Protein AF-A0A6P6TX24-F1 (afdb_monomer)

Nearest PDB structures (foldseek):
  7lcc-assembly1_A  TM=7.925E-01  e=7.044E-09  synthetic construct
  7unc-assembly1_Z  TM=6.782E-01  e=1.745E+00  Homo sapiens
  8p4f-assembly1_Z  TM=5.712E-01  e=7.309E-01  Homo sapiens
  4ii1-assembly4_D  TM=7.242E-01  e=2.533E+00  Homo sapiens
  4c5i-assembly2_B  TM=4.127E-01  e=3.248E+00  Homo sapiens

pLDDT: mean 81.23, std 12.58, range [37.53, 95.25]

Radius of gyration: 19.01 Å; Cα contacts (8 Å, |Δi|>4): 201; chains: 1; bounding box: 54×38×55 Å

Mean predicted aligned error: 9.22 Å

Sequence (168 aa):
MVKLPFSIIVNYNNDTDAIEKLINIVYPEFKDSSKKLHCSQNRAILTTKNNFVDEINGQLIKKFLEDLTEYLSYDETLNQNHQSEYIDLLNTLTLSSLPPHRLLLKPNALIVLLRNFDPTEILCNGTRLIIKSLSKNVICAKIAVGDFCGKEVFIVTTPPSPRAYPRS

Solvent-accessible surface area (backbone atoms only — not comparable to full-atom values): 10631 Å² total; per-residue (Å²): 134,90,80,79,62,72,91,79,59,75,80,79,84,49,71,69,63,32,50,52,51,50,48,44,70,73,43,45,41,79,80,37,78,85,47,63,78,80,68,57,78,87,54,83,89,86,73,96,48,68,71,59,48,53,52,51,52,59,54,53,62,68,67,49,91,55,70,80,44,81,47,72,64,88,86,79,53,97,52,67,90,47,31,83,78,40,45,72,58,59,61,64,52,75,52,96,65,51,81,51,34,73,40,80,45,40,50,72,41,78,47,65,36,66,47,72,76,37,72,90,81,62,37,28,55,70,40,44,28,31,29,67,44,80,52,100,50,39,40,35,26,24,31,60,62,71,97,57,45,68,45,74,48,77,45,71,73,60,79,78,62,81,86,77,60,80,85,128

Secondary structure (DSSP, 8-state):
-PPPPGGGPPP-S-HHHHHHHHHHHH-GGGT-TTS-GGGGGG-----SSHHHHHHHHHHHHHHS-SPPEEEE-----SSGGGHHHHHHHHHH---TTS--SEEEE-TT-EEE-SS-SBTTTTB-TT-EEEEEEEETTEEEEEE-SSTTTT-EEEEE-SPPPGGGS---

Structure (mmCIF, N/CA/C/O backbone):
data_AF-A0A6P6TX24-F1
#
_entry.id   AF-A0A6P6TX24-F1
#
loop_
_atom_site.group_PDB
_atom_site.id
_atom_site.type_symbol
_atom_site.label_atom_id
_atom_site.label_alt_id
_atom_site.label_comp_id
_atom_site.label_asym_id
_atom_site.label_entity_id
_atom_site.label_seq_id
_atom_site.pdbx_PDB_ins_code
_atom_site.Cartn_x
_atom_site.Cartn_y
_atom_site.Cartn_z
_atom_site.occupancy
_atom_site.B_iso_or_equiv
_atom_site.auth_seq_id
_atom_site.auth_comp_id
_atom_site.auth_asym_id
_atom_site.auth_atom_id
_atom_site.pdbx_PDB_model_num
ATOM 1 N N . MET A 1 1 ? -32.917 19.641 0.602 1.00 58.81 1 MET A N 1
ATOM 2 C CA . MET A 1 1 ? -31.659 19.731 1.377 1.00 58.81 1 MET A CA 1
ATOM 3 C C . MET A 1 1 ? -31.518 18.446 2.178 1.00 58.81 1 MET A C 1
ATOM 5 O O . MET A 1 1 ? -32.355 18.198 3.037 1.00 58.81 1 MET A O 1
ATOM 9 N N . VAL A 1 2 ? -30.562 17.583 1.838 1.00 66.81 2 VAL A N 1
ATOM 10 C CA . VAL A 1 2 ? -30.364 16.304 2.541 1.00 66.81 2 VAL A CA 1
ATOM 11 C C . VAL A 1 2 ? -29.572 16.589 3.816 1.00 66.81 2 VAL A C 1
ATOM 13 O O . VAL A 1 2 ? -28.470 17.125 3.740 1.00 66.81 2 VAL A O 1
ATOM 16 N N . LYS A 1 3 ? -30.147 16.293 4.985 1.00 80.38 3 LYS A N 1
ATOM 17 C CA . LYS A 1 3 ? -29.443 16.381 6.272 1.00 80.38 3 LYS A CA 1
ATOM 18 C C . LYS A 1 3 ? -28.828 15.020 6.579 1.00 80.38 3 LYS A C 1
ATOM 20 O O . LYS A 1 3 ? -29.543 14.022 6.594 1.00 80.38 3 LYS A O 1
ATOM 25 N N . LEU A 1 4 ? -27.519 14.988 6.805 1.00 78.06 4 LEU A N 1
ATOM 26 C CA . LEU A 1 4 ? -26.821 13.770 7.211 1.00 78.06 4 LEU A CA 1
ATOM 27 C C . LEU A 1 4 ? -27.083 13.474 8.700 1.00 78.06 4 LEU A C 1
ATOM 29 O O . LEU A 1 4 ? -27.160 14.417 9.493 1.00 78.06 4 LEU A O 1
ATOM 33 N N . PRO A 1 5 ? -27.216 12.196 9.102 1.00 82.19 5 PRO A N 1
ATOM 34 C CA . PRO A 1 5 ? -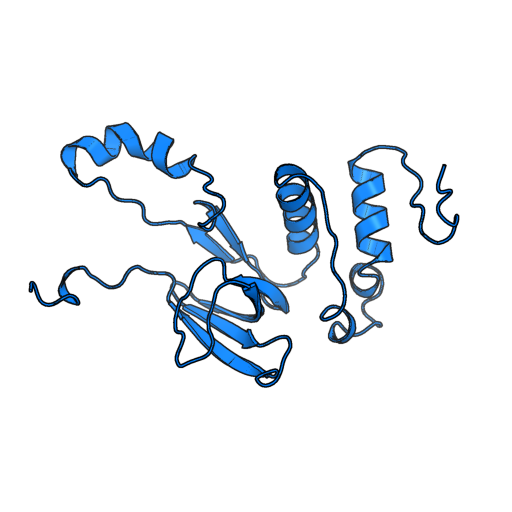27.337 11.822 10.508 1.00 82.19 5 PRO A CA 1
ATOM 35 C C . PRO A 1 5 ? -26.081 12.206 11.297 1.00 82.19 5 PRO A C 1
ATOM 37 O O . PRO A 1 5 ? -24.968 11.952 10.838 1.00 82.19 5 PRO A O 1
ATOM 40 N N . PHE A 1 6 ? -26.246 12.722 12.519 1.00 78.69 6 PHE A N 1
ATOM 41 C CA . PHE A 1 6 ? -25.120 13.080 13.398 1.00 78.69 6 PHE A CA 1
ATOM 42 C C . PHE A 1 6 ? -24.162 11.914 13.673 1.00 78.69 6 PHE A C 1
ATOM 44 O O . PHE A 1 6 ? -22.976 12.136 13.880 1.00 78.69 6 PHE A O 1
ATOM 51 N N . SER A 1 7 ? -24.647 10.672 13.613 1.00 75.31 7 SER A N 1
ATOM 52 C CA . SER A 1 7 ? -23.837 9.465 13.801 1.00 75.31 7 SER A CA 1
ATOM 53 C C . SER A 1 7 ? -22.794 9.217 12.704 1.00 75.31 7 SER A C 1
ATOM 55 O O . SER A 1 7 ? -21.935 8.362 12.888 1.00 75.31 7 SER A O 1
ATOM 57 N N . ILE A 1 8 ? -22.871 9.918 11.566 1.00 75.12 8 ILE A N 1
ATOM 58 C CA . ILE A 1 8 ? -21.943 9.782 10.423 1.00 75.12 8 ILE A CA 1
ATOM 59 C C . ILE A 1 8 ? -21.115 11.072 10.240 1.00 75.12 8 ILE A C 1
ATOM 61 O O . ILE A 1 8 ? -20.283 11.175 9.342 1.00 75.12 8 ILE A O 1
ATOM 65 N N . ILE A 1 9 ? -21.310 12.068 11.109 1.00 79.94 9 ILE A N 1
ATOM 66 C CA . ILE A 1 9 ? -20.588 13.340 11.061 1.00 79.94 9 ILE A CA 1
ATOM 67 C C . ILE A 1 9 ? -19.392 13.270 12.009 1.00 79.94 9 ILE A C 1
ATOM 69 O O . ILE A 1 9 ? -19.532 12.973 13.193 1.00 79.94 9 ILE A O 1
ATOM 73 N N . VAL A 1 10 ? -18.212 13.595 11.488 1.00 79.75 10 VAL A N 1
ATOM 74 C CA . VAL A 1 10 ? -17.008 13.812 12.294 1.00 79.75 10 VAL A CA 1
ATOM 75 C C . VAL A 1 10 ? -16.859 15.313 12.512 1.00 79.75 10 VAL A C 1
ATOM 77 O O . VAL A 1 10 ? -16.871 16.080 11.551 1.00 79.75 10 VAL A O 1
ATOM 80 N N . ASN A 1 11 ? -16.741 15.739 13.772 1.00 76.19 11 ASN A N 1
ATOM 81 C CA . ASN A 1 11 ? -16.543 17.151 14.095 1.00 76.19 11 ASN A CA 1
ATOM 82 C C . ASN A 1 11 ? -15.226 17.650 13.495 1.00 76.19 11 ASN A C 1
ATOM 84 O O . ASN A 1 11 ? -14.152 17.133 13.814 1.00 76.19 11 ASN A O 1
ATOM 88 N N . TYR A 1 12 ? -15.336 18.668 12.646 1.00 78.44 12 TYR A N 1
ATOM 89 C CA . TYR A 1 12 ? -14.208 19.325 12.011 1.00 78.44 12 TYR A CA 1
ATOM 90 C C . TYR A 1 12 ? -13.675 20.431 12.924 1.00 78.44 12 TYR A C 1
ATOM 92 O O . TYR A 1 12 ? -14.377 21.404 13.197 1.00 78.44 12 TYR A O 1
ATOM 100 N N . ASN A 1 13 ? -12.434 20.270 13.383 1.00 76.56 13 ASN A N 1
ATOM 101 C CA . ASN A 1 13 ? -11.720 21.286 14.157 1.00 76.56 13 ASN A CA 1
ATOM 102 C C . ASN A 1 13 ? -10.596 21.900 13.307 1.00 76.56 13 ASN A C 1
ATOM 104 O O . ASN A 1 13 ? -10.598 23.093 13.026 1.00 76.56 13 ASN A O 1
ATOM 108 N N . ASN A 1 14 ? -9.652 21.060 12.880 1.00 81.88 14 ASN A N 1
ATOM 109 C CA . ASN A 1 14 ? -8.599 21.339 11.905 1.00 81.88 14 ASN A CA 1
ATOM 110 C C . ASN A 1 14 ? -8.322 20.053 11.103 1.00 81.88 14 ASN A C 1
ATOM 112 O O . ASN A 1 14 ? -8.773 18.979 11.510 1.00 81.88 14 ASN A O 1
ATOM 116 N N . ASP A 1 15 ? -7.600 20.157 9.986 1.00 74.19 15 ASP A N 1
ATOM 117 C CA . ASP A 1 15 ? -7.401 19.034 9.060 1.00 74.19 15 ASP A CA 1
ATOM 118 C C . ASP A 1 15 ? -6.725 17.822 9.720 1.00 74.19 15 ASP A C 1
ATOM 120 O O . ASP A 1 15 ? -7.206 16.697 9.587 1.00 74.19 15 ASP A O 1
ATOM 124 N N . THR A 1 16 ? -5.660 18.031 10.499 1.00 77.38 16 THR A N 1
ATOM 125 C CA . THR A 1 16 ? -4.892 16.932 11.105 1.00 77.38 16 THR A CA 1
ATOM 126 C C . THR A 1 16 ? -5.692 16.167 12.161 1.00 77.38 16 THR A C 1
ATOM 128 O O . THR A 1 16 ? -5.759 14.939 12.108 1.00 77.38 16 THR A O 1
ATOM 131 N N . ASP A 1 17 ? -6.358 16.874 13.078 1.00 82.69 17 ASP A N 1
ATOM 132 C CA . ASP A 1 17 ? -7.222 16.289 14.114 1.00 82.69 17 ASP A CA 1
ATOM 133 C C . ASP A 1 17 ? -8.458 15.611 13.497 1.00 82.69 17 ASP A C 1
ATOM 135 O O . ASP A 1 17 ? -8.873 14.533 13.930 1.00 82.69 17 ASP A O 1
ATOM 139 N N . ALA A 1 18 ? -9.038 16.200 12.446 1.00 85.06 18 ALA A N 1
ATOM 140 C CA . ALA A 1 18 ? -10.187 15.624 11.752 1.00 85.06 18 ALA A CA 1
ATOM 141 C C . ALA A 1 18 ? -9.823 14.330 11.006 1.00 85.06 18 ALA A C 1
ATOM 143 O O . ALA A 1 18 ? -10.561 13.345 11.109 1.00 85.06 18 ALA A O 1
ATOM 144 N N . ILE A 1 19 ? -8.685 14.303 10.301 1.00 86.88 19 ILE A N 1
ATOM 145 C CA . ILE A 1 19 ? -8.195 13.106 9.603 1.00 86.88 19 ILE A CA 1
ATOM 146 C C . ILE A 1 19 ? -7.872 12.000 10.604 1.00 86.88 19 ILE A C 1
ATOM 148 O O . ILE A 1 19 ? -8.291 10.859 10.407 1.00 86.88 19 ILE A O 1
ATOM 152 N N . GLU A 1 20 ? -7.189 12.315 11.705 1.00 87.00 20 GLU A N 1
ATOM 153 C CA . GLU A 1 20 ? -6.875 11.312 12.719 1.00 87.00 20 GLU A CA 1
ATOM 154 C C . GLU A 1 20 ? -8.145 10.725 13.352 1.00 87.00 20 GLU A C 1
ATOM 156 O O . GLU A 1 20 ? -8.270 9.504 13.494 1.00 87.00 20 GLU A O 1
ATOM 161 N N . LYS A 1 21 ? -9.128 11.569 13.686 1.00 87.69 21 LYS A N 1
ATOM 162 C CA . LYS A 1 21 ? -10.436 11.111 14.172 1.00 87.69 21 LYS A CA 1
ATOM 163 C C . LYS A 1 21 ? -11.134 10.218 13.155 1.00 87.69 21 LYS A C 1
ATOM 165 O O . LYS A 1 21 ? -11.634 9.162 13.537 1.00 87.69 21 LYS A O 1
ATOM 170 N N . LEU A 1 22 ? -11.142 10.605 11.880 1.00 89.12 22 LEU A N 1
ATOM 171 C CA . LEU A 1 22 ? -11.735 9.813 10.805 1.00 89.12 22 LEU A CA 1
ATOM 172 C C . LEU A 1 22 ? -11.058 8.443 10.681 1.00 89.12 22 LEU A C 1
ATOM 174 O O . LEU A 1 22 ? -11.748 7.424 10.664 1.00 89.12 22 LEU A O 1
ATOM 178 N N . ILE A 1 23 ? -9.722 8.405 10.668 1.00 88.56 23 ILE A N 1
ATOM 179 C CA . ILE A 1 23 ? -8.944 7.160 10.639 1.00 88.56 23 ILE A CA 1
ATOM 180 C C . ILE A 1 23 ? -9.311 6.279 11.831 1.00 88.56 23 ILE A C 1
ATOM 182 O O . ILE A 1 23 ? -9.563 5.097 11.643 1.00 88.56 23 ILE A O 1
ATOM 186 N N . ASN A 1 24 ? -9.400 6.831 13.040 1.00 87.25 24 ASN A N 1
ATOM 187 C CA . ASN A 1 24 ? -9.716 6.055 14.241 1.00 87.25 24 ASN A CA 1
ATOM 188 C C . ASN A 1 24 ? -11.173 5.553 14.278 1.00 87.25 24 ASN A C 1
ATOM 190 O O . ASN A 1 24 ? -11.449 4.523 14.892 1.00 87.25 24 ASN A O 1
ATOM 194 N N . ILE A 1 25 ? -12.106 6.265 13.639 1.00 86.38 25 ILE A N 1
ATOM 195 C CA . ILE A 1 25 ? -13.504 5.831 13.493 1.00 86.38 25 ILE A CA 1
ATOM 196 C C . ILE A 1 25 ? -13.603 4.673 12.496 1.00 86.38 25 ILE A C 1
ATOM 198 O O . ILE A 1 25 ? -14.292 3.688 12.763 1.00 86.38 25 ILE A O 1
ATOM 202 N N . VAL A 1 26 ? -12.910 4.776 11.358 1.00 87.06 26 VAL A N 1
ATOM 203 C CA . VAL A 1 26 ? -12.955 3.760 10.297 1.00 87.06 26 VAL A CA 1
ATOM 204 C C . VAL A 1 26 ? -12.078 2.555 10.641 1.00 87.06 26 VAL A C 1
ATOM 206 O O . VAL A 1 26 ? -12.477 1.421 10.401 1.00 87.06 26 VAL A O 1
ATOM 209 N N . TYR A 1 27 ? -10.925 2.765 11.264 1.00 86.38 27 TYR A N 1
ATOM 210 C CA . TYR A 1 27 ? -9.932 1.741 11.598 1.00 86.38 27 TYR A CA 1
ATOM 211 C C . TYR A 1 27 ? -9.562 1.780 13.100 1.00 86.38 27 TYR A C 1
ATOM 213 O O . TYR A 1 27 ? -8.423 2.085 13.464 1.00 86.38 27 TYR A O 1
ATOM 221 N N . PRO A 1 28 ? -10.511 1.487 14.014 1.00 84.38 28 PRO A N 1
ATOM 222 C CA . PRO A 1 28 ? -10.300 1.451 15.461 1.00 84.38 28 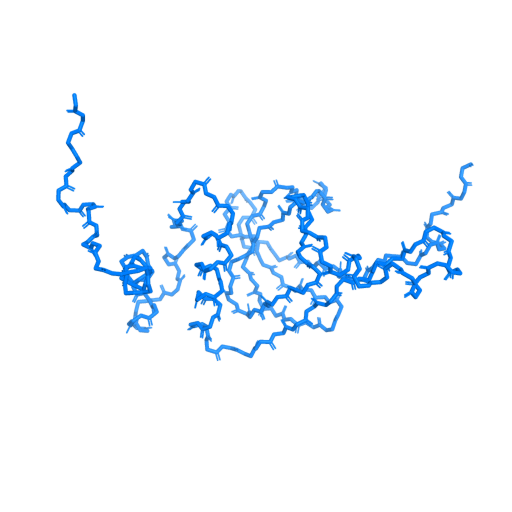PRO A CA 1
ATOM 223 C C . PRO A 1 28 ? -9.178 0.513 15.921 1.00 84.38 28 PRO A C 1
ATOM 225 O O . PRO A 1 28 ? -8.666 0.691 17.023 1.00 84.38 28 PRO A O 1
ATOM 228 N N . GLU A 1 29 ? -8.789 -0.467 15.109 1.00 82.00 29 GLU A N 1
ATOM 229 C CA . GLU A 1 29 ? -7.657 -1.365 15.357 1.00 82.00 29 GLU A CA 1
ATOM 230 C C . GLU A 1 29 ? -6.319 -0.632 15.546 1.00 82.00 29 GLU A C 1
ATOM 232 O O . GLU A 1 29 ? -5.469 -1.107 16.293 1.00 82.00 29 GLU A O 1
ATOM 237 N N . PHE A 1 30 ? -6.141 0.557 14.957 1.00 79.94 30 PHE A N 1
ATOM 238 C CA . PHE A 1 30 ? -4.935 1.362 15.189 1.00 79.94 30 PHE A CA 1
ATOM 239 C C . PHE A 1 30 ? -4.898 2.013 16.577 1.00 79.94 30 PHE A C 1
ATOM 241 O O . PHE A 1 30 ? -3.842 2.468 17.009 1.00 79.94 30 PHE A O 1
ATOM 248 N N . LYS A 1 31 ? -6.037 2.076 17.277 1.00 76.56 31 LYS A N 1
ATOM 249 C CA . LYS A 1 31 ? -6.132 2.565 18.660 1.00 76.56 31 LYS A CA 1
ATOM 250 C C . LYS A 1 31 ? -6.124 1.421 19.674 1.00 76.56 31 LYS A C 1
ATOM 252 O O . LYS A 1 31 ? -5.644 1.598 20.788 1.00 76.56 31 LYS A O 1
ATOM 257 N N . ASP A 1 32 ? -6.687 0.277 19.301 1.00 71.69 32 ASP A N 1
ATOM 258 C CA . ASP A 1 32 ? -6.886 -0.869 20.181 1.00 71.69 32 ASP A CA 1
ATOM 259 C C . ASP A 1 32 ? -6.464 -2.159 19.469 1.00 71.69 32 ASP A C 1
ATOM 261 O O . ASP A 1 32 ? -7.215 -2.729 18.673 1.00 71.69 32 ASP A O 1
ATOM 265 N N . SER A 1 33 ? -5.257 -2.628 19.790 1.00 65.44 33 SER A N 1
ATOM 266 C CA . SER A 1 33 ? -4.643 -3.828 19.212 1.00 65.44 33 SER A CA 1
ATOM 267 C C . SER A 1 33 ? -5.388 -5.127 19.545 1.00 65.44 33 SER A C 1
ATOM 269 O O . SER A 1 33 ? -5.126 -6.157 18.921 1.00 65.44 33 SER A O 1
ATOM 271 N N . SER A 1 34 ? -6.351 -5.100 20.479 1.00 60.09 34 SER A N 1
ATOM 272 C CA . SER A 1 34 ? -7.233 -6.240 20.758 1.00 60.09 34 SER A CA 1
ATOM 273 C C . SER A 1 34 ? -8.264 -6.478 19.643 1.00 60.09 34 SER A C 1
ATOM 275 O O . SER A 1 34 ? -8.744 -7.602 19.458 1.00 60.09 34 SER A O 1
ATOM 277 N N . LYS A 1 35 ? -8.564 -5.451 18.833 1.00 60.59 35 LYS A N 1
ATOM 278 C CA . LYS A 1 35 ? -9.412 -5.561 17.642 1.00 60.59 35 LYS A CA 1
ATOM 279 C C . LYS A 1 35 ? -8.558 -6.058 16.480 1.00 60.59 35 LYS A C 1
ATOM 281 O O . LYS A 1 35 ? -7.894 -5.283 15.802 1.00 60.59 35 LYS A O 1
ATOM 286 N N . LYS A 1 36 ? -8.560 -7.376 16.257 1.00 55.78 36 LYS A N 1
ATOM 287 C CA . LYS A 1 36 ? -7.813 -8.014 15.158 1.00 55.78 36 LYS A CA 1
ATOM 288 C C . LYS A 1 36 ? -8.033 -7.294 13.816 1.00 55.78 36 LYS A C 1
ATOM 290 O O . LYS A 1 36 ? -9.171 -7.060 13.410 1.00 55.78 36 LYS A O 1
ATOM 295 N N . LEU A 1 37 ? -6.934 -7.108 13.078 1.00 56.16 37 LEU A N 1
ATOM 296 C CA . LEU A 1 37 ? -6.816 -6.514 11.731 1.00 56.16 37 LEU A CA 1
ATOM 297 C C . LEU A 1 37 ? -7.706 -7.152 10.637 1.00 56.16 37 LEU A C 1
ATOM 299 O O . LEU A 1 37 ? -7.749 -6.686 9.503 1.00 56.16 37 LEU A O 1
ATOM 303 N N . HIS A 1 38 ? -8.423 -8.236 10.944 1.00 49.91 38 HIS A N 1
ATOM 304 C CA . HIS A 1 38 ? -9.297 -8.926 9.994 1.00 49.91 38 HIS A CA 1
ATOM 305 C C . HIS A 1 38 ? -10.518 -8.092 9.563 1.00 49.91 38 HIS A C 1
ATOM 307 O O . HIS A 1 38 ? -11.139 -8.415 8.556 1.00 49.91 38 HIS A O 1
ATOM 313 N N . CYS A 1 39 ? -10.866 -7.019 10.285 1.00 50.00 39 CYS A N 1
ATOM 314 C CA . CYS A 1 39 ? -12.040 -6.191 9.977 1.00 50.00 39 CYS A CA 1
ATOM 315 C C . CYS A 1 39 ? -11.766 -5.050 8.971 1.00 50.00 39 CYS A C 1
ATOM 317 O O . CYS A 1 39 ? -12.710 -4.418 8.496 1.00 50.00 39 CYS A O 1
ATOM 319 N N . SER A 1 40 ? -10.503 -4.789 8.614 1.00 59.84 40 SER A N 1
ATOM 320 C CA . SER A 1 40 ? -10.107 -3.646 7.772 1.00 59.84 40 SER A CA 1
ATOM 321 C C . SER A 1 40 ? -10.383 -3.857 6.276 1.00 59.84 40 SER A C 1
ATOM 323 O O . SER A 1 40 ? -10.423 -2.895 5.517 1.00 59.84 40 SER A O 1
ATOM 325 N N . GLN A 1 41 ? -10.613 -5.101 5.835 1.00 64.69 41 GLN A N 1
ATOM 326 C CA . GLN A 1 41 ? -10.791 -5.451 4.415 1.00 64.69 41 GLN A CA 1
ATOM 327 C C . GLN A 1 41 ? -12.050 -4.839 3.776 1.00 64.69 41 GLN A C 1
ATOM 329 O O . GLN A 1 41 ? -12.064 -4.567 2.575 1.00 64.69 41 GLN A O 1
ATOM 334 N N . ASN A 1 42 ? -13.086 -4.583 4.582 1.00 74.56 42 ASN A N 1
ATOM 335 C CA . ASN A 1 42 ? -14.385 -4.072 4.127 1.00 74.56 42 ASN A CA 1
ATOM 336 C C . ASN A 1 42 ? -14.604 -2.595 4.466 1.00 74.56 42 ASN A C 1
ATOM 338 O O . ASN A 1 42 ? -15.740 -2.119 4.479 1.00 74.56 42 ASN A O 1
ATOM 342 N N . ARG A 1 43 ? -13.531 -1.864 4.768 1.00 83.56 43 ARG A N 1
ATOM 343 C CA . ARG A 1 43 ? -13.597 -0.448 5.117 1.00 83.56 43 ARG A CA 1
ATOM 344 C C . ARG A 1 43 ? -12.754 0.358 4.142 1.00 83.56 43 ARG A C 1
ATOM 346 O O . ARG A 1 43 ? -11.734 -0.112 3.651 1.00 83.56 43 ARG A O 1
ATOM 353 N N . ALA A 1 44 ? -13.229 1.552 3.819 1.00 86.62 44 ALA A N 1
ATOM 354 C CA . ALA A 1 44 ? -12.556 2.462 2.911 1.00 86.62 44 ALA A CA 1
ATOM 355 C C . ALA A 1 44 ? -12.840 3.899 3.336 1.00 86.62 44 ALA A C 1
ATOM 357 O O . ALA A 1 44 ? -13.942 4.216 3.786 1.00 86.62 44 ALA A O 1
ATOM 358 N N . ILE A 1 45 ? -11.845 4.761 3.153 1.00 89.50 45 ILE A N 1
ATOM 359 C CA . ILE A 1 45 ? -12.015 6.207 3.234 1.00 89.50 45 ILE A CA 1
ATOM 360 C C . ILE A 1 45 ? -12.001 6.719 1.799 1.00 89.50 45 ILE A C 1
ATOM 362 O O . ILE A 1 45 ? -11.048 6.475 1.063 1.00 89.50 45 ILE A O 1
ATOM 366 N N . LEU A 1 46 ? -13.081 7.383 1.394 1.00 88.94 46 LEU A N 1
ATOM 367 C CA . LEU A 1 46 ? -13.223 7.965 0.065 1.00 88.94 46 LEU A CA 1
ATOM 368 C C . LEU A 1 46 ? -13.119 9.480 0.178 1.00 88.94 46 LEU A C 1
ATOM 370 O O . LEU A 1 46 ? -13.777 10.090 1.021 1.00 88.94 46 LEU A O 1
ATOM 374 N N . THR A 1 47 ? -12.317 10.084 -0.689 1.00 88.06 47 THR A N 1
ATOM 375 C CA . THR A 1 47 ? -12.172 11.537 -0.782 1.00 88.06 47 THR A CA 1
ATOM 376 C C . THR A 1 47 ? -12.410 11.986 -2.219 1.00 88.06 47 THR A C 1
ATOM 378 O O . THR A 1 47 ? -12.367 11.197 -3.161 1.00 88.06 47 THR A O 1
ATOM 381 N N . THR A 1 48 ? -12.696 13.273 -2.396 1.00 86.62 48 THR A N 1
ATOM 382 C CA . THR A 1 48 ? -12.964 13.859 -3.717 1.00 86.62 48 THR A CA 1
ATOM 383 C C . THR A 1 48 ? -11.696 14.253 -4.473 1.00 86.62 48 THR A C 1
ATOM 385 O O . THR A 1 48 ? -11.777 14.553 -5.662 1.00 86.62 48 THR A O 1
ATOM 388 N N . LYS A 1 49 ? -10.534 14.287 -3.806 1.00 85.81 49 LYS A N 1
ATOM 389 C CA . LYS A 1 49 ? -9.258 14.726 -4.386 1.00 85.81 49 LYS A CA 1
ATOM 390 C C . LYS A 1 49 ? -8.104 13.827 -3.950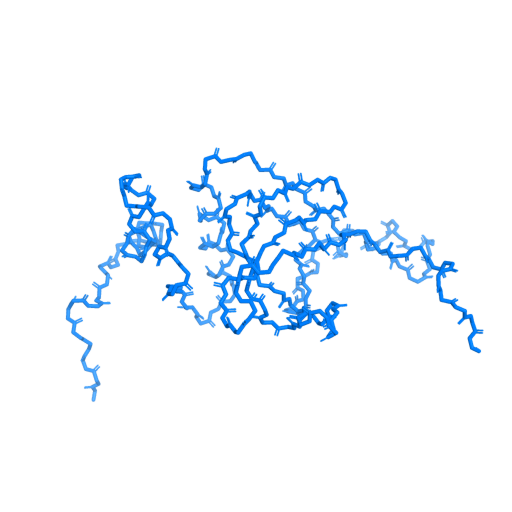 1.00 85.81 49 LYS A C 1
ATOM 392 O O . LYS A 1 49 ? -8.004 13.465 -2.777 1.00 85.81 49 LYS A O 1
ATOM 397 N N . ASN A 1 50 ? -7.192 13.561 -4.885 1.00 83.50 50 ASN A N 1
ATOM 398 C CA . ASN A 1 50 ? -6.032 12.690 -4.671 1.00 83.50 50 ASN A CA 1
ATOM 399 C C . ASN A 1 50 ? -5.059 13.219 -3.610 1.00 83.50 50 ASN A C 1
ATOM 401 O O . ASN A 1 50 ? -4.524 12.427 -2.852 1.00 83.50 50 ASN A O 1
ATOM 405 N N . ASN A 1 51 ? -4.898 14.538 -3.468 1.00 85.50 51 ASN A N 1
ATOM 406 C CA . ASN A 1 51 ? -4.016 15.102 -2.439 1.00 85.50 51 ASN A CA 1
ATOM 407 C C . ASN A 1 51 ? -4.420 14.673 -1.012 1.00 85.50 51 ASN A C 1
ATOM 409 O O . ASN A 1 51 ? -3.560 14.355 -0.198 1.00 85.50 51 ASN A O 1
ATOM 413 N N . PHE A 1 52 ? -5.725 14.598 -0.720 1.00 87.25 52 PHE A N 1
ATOM 414 C CA . PHE A 1 52 ? -6.213 14.069 0.556 1.00 87.25 52 PHE A CA 1
ATOM 415 C C . PHE A 1 52 ? -6.038 12.550 0.657 1.00 87.25 52 PHE A C 1
ATOM 417 O O . PHE A 1 52 ? -5.838 12.038 1.754 1.00 87.25 52 PHE A O 1
ATOM 424 N N . VAL A 1 53 ? -6.103 11.817 -0.464 1.00 87.56 53 VAL A N 1
ATOM 425 C CA . VAL A 1 53 ? -5.777 10.379 -0.483 1.00 87.56 53 VAL A CA 1
ATOM 426 C C . VAL A 1 53 ? -4.325 10.172 -0.060 1.00 87.5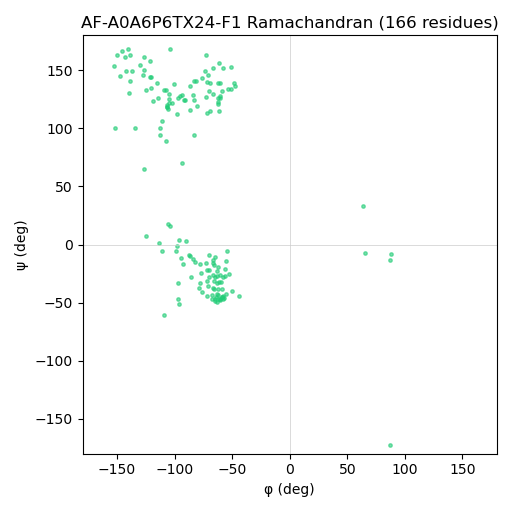6 53 VAL A C 1
ATOM 428 O O . VAL A 1 53 ? -4.067 9.345 0.811 1.00 87.56 53 VAL A O 1
ATOM 431 N N . ASP A 1 54 ? -3.397 10.949 -0.619 1.00 87.06 54 ASP A N 1
ATOM 432 C CA . ASP A 1 54 ? -1.969 10.864 -0.305 1.00 87.06 54 ASP A CA 1
ATOM 433 C C . ASP A 1 54 ? -1.693 11.202 1.164 1.00 87.06 54 ASP A C 1
ATOM 435 O O . ASP A 1 54 ? -0.949 10.489 1.840 1.00 87.06 54 ASP A O 1
ATOM 439 N N . GLU A 1 55 ? -2.343 12.241 1.694 1.00 89.25 55 GLU A N 1
ATOM 440 C CA . GLU A 1 55 ? -2.227 12.620 3.102 1.00 89.25 55 GLU A CA 1
ATOM 441 C C . GLU A 1 55 ? -2.746 11.520 4.041 1.00 89.25 55 GLU A C 1
ATOM 443 O O . GLU A 1 55 ? -2.043 11.105 4.967 1.00 89.25 55 GLU A O 1
ATOM 448 N N . ILE A 1 56 ? -3.950 11.000 3.784 1.00 90.81 56 ILE A N 1
ATOM 449 C CA . ILE A 1 56 ? -4.576 9.959 4.610 1.00 90.81 56 ILE A CA 1
ATOM 450 C C . ILE A 1 56 ? -3.772 8.659 4.536 1.00 90.81 56 ILE A C 1
ATOM 452 O O . ILE A 1 56 ? -3.453 8.079 5.575 1.00 90.81 56 ILE A O 1
ATOM 456 N N . ASN A 1 57 ? -3.388 8.216 3.337 1.00 90.50 57 ASN A N 1
ATOM 457 C CA . ASN A 1 57 ? -2.566 7.018 3.155 1.00 90.50 57 ASN A CA 1
ATOM 458 C C . ASN A 1 57 ? -1.187 7.184 3.810 1.00 90.50 57 ASN A C 1
ATOM 460 O O . ASN A 1 57 ? -0.687 6.253 4.445 1.00 90.50 57 ASN A O 1
ATOM 464 N N . GLY A 1 58 ? -0.602 8.382 3.732 1.00 90.06 58 GLY A N 1
ATOM 465 C CA . GLY A 1 58 ? 0.654 8.731 4.392 1.00 90.06 58 GLY A CA 1
ATOM 466 C C . GLY A 1 58 ? 0.568 8.731 5.922 1.00 90.06 58 GLY A C 1
ATOM 467 O O . GLY A 1 58 ? 1.551 8.405 6.590 1.00 90.06 58 GLY A O 1
ATOM 468 N N . GLN A 1 59 ? -0.588 9.055 6.507 1.00 89.56 59 GLN A N 1
ATOM 469 C CA . GLN A 1 59 ? -0.820 8.886 7.945 1.00 89.56 59 GLN A CA 1
ATOM 470 C C . GLN A 1 59 ? -1.078 7.421 8.317 1.00 89.56 59 GLN A C 1
ATOM 472 O O . GLN A 1 59 ? -0.540 6.942 9.315 1.00 89.56 59 GLN A O 1
ATOM 477 N N . LEU A 1 60 ? -1.853 6.693 7.508 1.00 89.69 60 LEU A N 1
ATOM 478 C CA . LEU A 1 60 ? -2.163 5.280 7.731 1.00 89.69 60 LEU A CA 1
ATOM 479 C C . LEU A 1 60 ? -0.901 4.420 7.738 1.00 89.69 60 LEU A C 1
ATOM 481 O O . LEU A 1 60 ? -0.711 3.638 8.665 1.00 89.69 60 LEU A O 1
ATOM 485 N N . ILE A 1 61 ? -0.001 4.602 6.766 1.00 89.81 61 ILE A N 1
ATOM 486 C CA . ILE A 1 61 ? 1.222 3.792 6.680 1.00 89.81 61 ILE A CA 1
ATOM 487 C C . ILE A 1 61 ? 2.112 3.964 7.921 1.00 89.81 61 ILE A C 1
ATOM 489 O O . ILE A 1 61 ? 2.746 3.015 8.370 1.00 89.81 61 ILE A O 1
ATOM 493 N N . LYS A 1 62 ? 2.118 5.148 8.546 1.00 89.62 62 LYS A N 1
ATOM 494 C CA . LYS A 1 62 ? 2.891 5.411 9.771 1.00 89.62 62 LYS A CA 1
ATOM 495 C C . LYS A 1 62 ? 2.340 4.681 10.999 1.00 89.62 62 LYS A C 1
ATOM 497 O O . LYS A 1 62 ? 3.092 4.482 11.946 1.00 89.62 62 LYS A O 1
ATOM 502 N N . LYS A 1 63 ? 1.060 4.287 10.990 1.00 87.19 63 LYS A N 1
ATOM 503 C CA . LYS A 1 63 ? 0.401 3.590 12.108 1.00 87.19 63 LYS A CA 1
ATOM 504 C C . LYS A 1 63 ? 0.675 2.078 12.133 1.00 87.19 63 LYS A C 1
ATOM 506 O O . LYS A 1 63 ? 0.440 1.452 13.161 1.00 87.19 63 LYS A O 1
ATOM 511 N N . PHE A 1 64 ? 1.185 1.492 11.047 1.00 86.75 64 PHE A N 1
ATOM 512 C CA . PHE A 1 64 ? 1.647 0.098 11.039 1.00 86.75 64 PHE A CA 1
ATOM 513 C C . PHE A 1 64 ? 2.958 -0.037 11.822 1.00 86.75 64 PHE A C 1
ATOM 515 O O . PHE A 1 64 ? 3.839 0.823 11.711 1.00 86.75 64 PHE A O 1
ATOM 522 N N . LEU A 1 65 ? 3.084 -1.116 12.597 1.00 86.94 65 LEU A N 1
ATOM 523 C CA . LEU A 1 65 ? 4.219 -1.360 13.497 1.00 86.94 65 LEU A CA 1
ATOM 524 C C . LEU A 1 65 ? 5.468 -1.831 12.749 1.00 86.94 65 LEU A C 1
ATOM 526 O O . LEU A 1 65 ? 6.580 -1.662 13.235 1.00 86.94 65 LEU A O 1
ATOM 530 N N . GLU A 1 66 ? 5.276 -2.428 11.581 1.00 90.44 66 GLU A N 1
ATOM 531 C CA . GLU A 1 66 ? 6.317 -3.072 10.799 1.00 90.44 66 GLU A CA 1
ATOM 532 C C . GLU A 1 66 ? 7.259 -2.065 10.133 1.00 90.44 66 GLU A C 1
ATOM 534 O O . GLU A 1 66 ? 6.947 -0.877 9.991 1.00 90.44 66 GLU A O 1
ATOM 539 N N . ASP A 1 67 ? 8.420 -2.550 9.701 1.00 91.94 67 ASP A N 1
ATOM 540 C CA . ASP A 1 67 ? 9.435 -1.710 9.078 1.00 91.94 67 ASP A CA 1
ATOM 541 C C . ASP A 1 67 ? 8.998 -1.199 7.704 1.00 91.94 67 ASP A C 1
ATOM 543 O O . ASP A 1 67 ? 8.414 -1.911 6.880 1.00 91.94 67 ASP A O 1
ATOM 547 N N . LEU A 1 68 ? 9.305 0.075 7.466 1.00 93.50 68 LEU A N 1
ATOM 548 C CA . LEU A 1 68 ? 9.048 0.753 6.205 1.00 93.50 68 LEU A CA 1
ATOM 549 C C . LEU A 1 68 ? 10.019 0.249 5.135 1.00 93.50 68 LEU A C 1
ATOM 551 O O . LEU A 1 68 ? 11.231 0.311 5.320 1.00 93.50 68 LEU A O 1
ATOM 555 N N . THR A 1 69 ? 9.493 -0.183 3.993 1.00 93.62 69 THR A N 1
ATOM 556 C CA . THR A 1 69 ? 10.286 -0.437 2.786 1.00 93.62 69 THR A CA 1
ATOM 557 C C . THR A 1 69 ? 9.974 0.623 1.742 1.00 93.62 69 THR A C 1
ATOM 559 O O . THR A 1 69 ? 8.810 0.930 1.474 1.00 93.62 69 THR A O 1
ATOM 562 N N . GLU A 1 70 ? 11.025 1.173 1.150 1.00 92.31 70 GLU A N 1
ATOM 563 C CA . GLU A 1 70 ? 10.947 2.166 0.088 1.00 92.31 70 GLU A CA 1
ATOM 564 C C . GLU A 1 70 ? 11.276 1.524 -1.261 1.00 92.31 70 GLU A C 1
ATOM 566 O O . GLU A 1 70 ? 12.295 0.850 -1.410 1.00 92.31 70 GLU A O 1
ATOM 571 N N . TYR A 1 71 ? 10.405 1.756 -2.241 1.00 89.44 71 TYR A N 1
ATOM 572 C CA . TYR A 1 71 ? 10.623 1.423 -3.641 1.00 89.44 71 TYR A CA 1
ATOM 573 C C . TYR A 1 71 ? 10.692 2.720 -4.444 1.00 89.44 71 TYR A C 1
ATOM 575 O O . TYR A 1 71 ? 9.775 3.540 -4.378 1.00 89.44 71 TYR A O 1
ATOM 583 N N . LEU A 1 72 ? 11.775 2.891 -5.198 1.00 87.19 72 LEU A N 1
ATOM 584 C CA . LEU A 1 72 ? 11.958 4.013 -6.114 1.00 87.19 72 LEU A CA 1
ATOM 585 C C . LEU A 1 72 ? 11.642 3.558 -7.540 1.00 87.19 72 LEU A C 1
ATOM 587 O O . LEU A 1 72 ? 12.035 2.454 -7.930 1.00 87.19 72 LEU A O 1
ATOM 591 N N . SER A 1 73 ? 10.936 4.383 -8.312 1.00 83.75 73 SER A N 1
ATOM 592 C CA . SER A 1 73 ? 10.760 4.128 -9.739 1.00 83.75 73 SER A CA 1
ATOM 593 C C . SER A 1 73 ? 12.101 4.250 -10.457 1.00 83.75 73 SER A C 1
ATOM 595 O O . SER A 1 73 ? 13.018 4.960 -10.036 1.00 83.75 73 SER A O 1
ATOM 597 N N . TYR A 1 74 ? 12.210 3.508 -11.552 1.00 80.50 74 TYR A N 1
ATOM 598 C CA . TYR A 1 74 ? 13.330 3.588 -12.471 1.00 80.50 74 TYR A CA 1
ATOM 599 C C . TYR A 1 74 ? 12.805 4.163 -13.780 1.00 80.50 74 TYR A C 1
ATOM 601 O O . TYR A 1 74 ? 12.243 3.431 -14.597 1.00 80.50 74 TYR A O 1
ATOM 609 N N . ASP A 1 75 ? 12.929 5.480 -13.926 1.00 78.94 75 ASP A N 1
ATOM 610 C CA . ASP A 1 75 ? 12.432 6.214 -15.084 1.00 78.94 75 ASP A CA 1
ATOM 611 C C . ASP A 1 75 ? 13.598 6.555 -16.014 1.00 78.94 75 ASP A C 1
ATOM 613 O O . ASP A 1 75 ? 14.560 7.215 -15.618 1.00 78.94 75 ASP A O 1
ATOM 617 N N . GLU A 1 76 ? 13.517 6.100 -17.263 1.00 76.06 76 GLU A N 1
ATOM 618 C CA . GLU A 1 76 ? 14.520 6.363 -18.294 1.00 76.06 76 GLU A CA 1
ATOM 619 C C . GLU A 1 76 ? 13.933 7.206 -19.426 1.00 76.06 76 GLU A C 1
ATOM 621 O O . GLU A 1 76 ? 12.817 6.987 -19.903 1.00 76.06 76 GLU A O 1
ATOM 626 N N . THR A 1 77 ? 14.724 8.162 -19.894 1.00 76.44 77 THR A N 1
ATOM 627 C CA . THR A 1 77 ? 14.474 8.894 -21.133 1.00 76.44 77 THR A CA 1
ATOM 628 C C . THR A 1 77 ? 14.767 8.005 -22.346 1.00 76.44 77 THR A C 1
ATOM 630 O O . THR A 1 77 ? 15.665 7.166 -22.322 1.00 76.44 77 THR A O 1
ATOM 633 N N . LEU A 1 78 ? 14.050 8.226 -23.457 1.00 78.38 78 LEU A N 1
ATOM 634 C CA . LEU A 1 78 ? 14.322 7.525 -24.725 1.00 78.38 78 LEU A CA 1
ATOM 635 C C . LEU A 1 78 ? 15.751 7.781 -25.235 1.00 78.38 78 LEU A C 1
ATOM 637 O O . LEU A 1 78 ? 16.366 6.912 -25.848 1.00 78.38 78 LEU A O 1
ATOM 641 N N . ASN A 1 79 ? 16.276 8.973 -24.949 1.00 81.19 79 ASN A N 1
ATOM 642 C CA . ASN A 1 79 ? 17.629 9.396 -25.272 1.00 81.19 79 ASN A CA 1
ATOM 643 C C . ASN A 1 79 ? 18.414 9.571 -23.970 1.00 81.19 79 ASN A C 1
ATOM 645 O O . ASN A 1 79 ? 18.323 10.627 -23.349 1.00 81.19 79 ASN A O 1
ATOM 649 N N . GLN A 1 80 ? 19.232 8.581 -23.602 1.00 79.25 80 GLN A N 1
ATOM 650 C CA . GLN A 1 80 ? 20.006 8.574 -22.348 1.00 79.25 80 GLN A CA 1
ATOM 651 C C . GLN A 1 80 ? 20.868 9.830 -22.128 1.00 79.25 80 GLN A C 1
ATOM 653 O O . GLN A 1 80 ? 21.127 10.205 -20.988 1.00 79.25 80 GLN A O 1
ATOM 658 N N . ASN A 1 81 ? 21.260 10.522 -23.201 1.00 83.44 81 ASN A N 1
ATOM 659 C CA . ASN A 1 81 ? 21.985 11.795 -23.128 1.00 83.44 81 ASN A CA 1
ATOM 660 C C . ASN A 1 81 ? 21.201 12.899 -22.400 1.00 83.44 81 ASN A C 1
ATOM 662 O O . ASN A 1 81 ? 21.808 13.795 -21.830 1.00 83.44 81 ASN A O 1
ATOM 666 N N . HIS A 1 82 ? 19.869 12.823 -22.398 1.00 83.56 82 HIS A N 1
ATOM 667 C CA . HIS A 1 82 ? 18.997 13.772 -21.711 1.00 83.56 82 HIS A CA 1
ATOM 668 C C . HIS A 1 82 ? 18.561 13.282 -20.324 1.00 83.56 82 HIS A C 1
ATOM 670 O O . HIS A 1 82 ? 17.781 13.953 -19.651 1.00 83.56 82 HIS A O 1
ATOM 676 N N . GLN A 1 83 ? 19.051 12.126 -19.862 1.00 83.31 83 GLN A N 1
ATOM 677 C CA . GLN A 1 83 ? 18.647 11.564 -18.574 1.00 83.31 83 GLN A CA 1
ATOM 678 C C . GLN A 1 83 ? 18.921 12.536 -17.424 1.00 83.31 83 GLN A C 1
ATOM 680 O O . GLN A 1 83 ? 18.040 12.785 -16.611 1.00 83.31 83 GLN A O 1
ATOM 685 N N . SER A 1 84 ? 20.118 13.124 -17.376 1.00 81.38 84 SER A N 1
ATOM 686 C CA . SER A 1 84 ? 20.490 14.089 -16.336 1.00 81.38 84 SER A CA 1
ATOM 687 C C . SER A 1 84 ? 19.702 15.395 -16.411 1.00 81.38 84 SER A C 1
ATOM 689 O O . SER A 1 84 ? 19.552 16.063 -15.398 1.00 81.38 84 SER A O 1
ATOM 691 N N . GLU A 1 85 ? 19.209 15.765 -17.596 1.00 83.12 85 GLU A N 1
ATOM 692 C CA . GLU A 1 85 ? 18.451 17.004 -17.807 1.00 83.12 85 GLU A CA 1
ATOM 693 C C . GLU A 1 85 ? 17.004 16.878 -17.316 1.00 83.12 85 GLU A C 1
ATOM 695 O O . GLU A 1 85 ? 16.435 17.851 -16.828 1.00 83.12 85 GLU A O 1
ATOM 700 N N . TYR A 1 86 ? 16.414 15.682 -17.417 1.00 82.50 86 TYR A N 1
ATOM 701 C CA . TYR A 1 86 ? 15.004 15.460 -17.091 1.00 82.50 86 TYR A CA 1
ATOM 702 C C . TYR A 1 86 ? 14.764 14.617 -15.840 1.00 82.50 86 TYR A C 1
ATOM 704 O O . TYR A 1 86 ? 13.609 14.494 -15.446 1.00 82.50 86 TYR A O 1
ATOM 712 N N . ILE A 1 87 ? 15.789 14.053 -15.193 1.00 82.12 87 ILE A N 1
ATOM 713 C CA . ILE A 1 87 ? 15.593 13.158 -14.040 1.00 82.12 87 ILE A CA 1
ATOM 714 C C . ILE A 1 87 ? 14.774 13.806 -12.915 1.00 82.12 87 ILE A C 1
ATOM 716 O O . ILE A 1 87 ? 13.848 13.182 -12.403 1.00 82.12 87 ILE A O 1
ATOM 720 N N . ASP A 1 88 ? 15.035 15.071 -12.581 1.00 82.19 88 ASP A N 1
ATOM 721 C CA . ASP A 1 88 ? 14.285 15.778 -11.536 1.00 82.19 88 ASP A CA 1
ATOM 722 C C . ASP A 1 88 ? 12.823 15.993 -11.940 1.00 82.19 88 ASP A C 1
ATOM 724 O O . ASP A 1 88 ? 11.916 15.844 -11.123 1.00 82.19 88 ASP A O 1
ATOM 728 N N . LEU A 1 89 ? 12.575 16.278 -13.222 1.00 82.38 89 LEU A N 1
ATOM 729 C CA . LEU A 1 89 ? 11.220 16.370 -13.751 1.00 82.38 89 LEU A CA 1
ATOM 730 C C . LEU A 1 89 ? 10.524 15.005 -13.678 1.00 82.38 89 LEU A C 1
ATOM 732 O O . LEU A 1 89 ? 9.417 14.930 -13.157 1.00 82.38 89 LEU A O 1
ATOM 736 N N . LEU A 1 90 ? 11.177 13.932 -14.130 1.00 81.00 90 LEU A N 1
ATOM 737 C CA . LEU A 1 90 ? 10.638 12.569 -14.112 1.00 81.00 90 LEU A CA 1
ATOM 738 C C . LEU A 1 90 ? 10.260 12.132 -12.692 1.00 81.00 90 LEU A C 1
ATOM 740 O O . LEU A 1 90 ? 9.145 11.662 -12.478 1.00 81.00 90 LEU A O 1
ATOM 744 N N . ASN A 1 91 ? 11.121 12.405 -11.710 1.00 82.06 91 ASN A N 1
ATOM 745 C CA . ASN A 1 91 ? 10.882 12.071 -10.304 1.00 82.06 91 ASN A CA 1
ATOM 746 C C . ASN A 1 91 ? 9.703 12.843 -9.678 1.00 82.06 91 ASN A C 1
ATOM 748 O O . ASN A 1 91 ? 9.196 12.444 -8.628 1.00 82.06 91 ASN A O 1
ATOM 752 N N . THR A 1 92 ? 9.260 13.946 -10.296 1.00 78.88 92 THR A N 1
ATOM 753 C CA . THR A 1 92 ? 8.115 14.755 -9.833 1.00 78.88 92 THR A CA 1
ATOM 754 C C . THR A 1 92 ? 6.809 14.456 -10.570 1.00 78.88 92 THR A C 1
ATOM 756 O O . THR A 1 92 ? 5.759 14.976 -10.184 1.00 78.88 92 THR A O 1
ATOM 759 N N . LEU A 1 93 ? 6.829 13.612 -11.607 1.00 77.38 93 LEU A N 1
ATOM 760 C CA . LEU A 1 93 ? 5.621 13.247 -12.341 1.00 77.38 93 LEU A CA 1
ATOM 761 C C . LEU A 1 93 ? 4.730 12.327 -11.499 1.00 77.38 93 LEU A C 1
ATOM 763 O O . LEU A 1 93 ? 5.042 11.163 -11.262 1.00 77.38 93 LEU A O 1
ATOM 767 N N . THR A 1 94 ? 3.557 12.833 -11.120 1.00 71.12 94 THR A N 1
ATOM 768 C CA . THR A 1 94 ? 2.509 12.047 -10.454 1.00 71.12 94 THR A CA 1
ATOM 769 C C . THR A 1 94 ? 1.357 11.812 -11.427 1.00 71.12 94 THR A C 1
ATOM 771 O O . THR A 1 94 ? 0.420 12.607 -11.517 1.00 71.12 94 THR A O 1
ATOM 774 N N . LEU A 1 95 ? 1.434 10.727 -12.198 1.00 72.50 95 LEU A N 1
ATOM 775 C CA . LEU A 1 95 ? 0.366 10.316 -13.114 1.00 72.50 95 LEU A CA 1
ATOM 776 C C . LEU A 1 95 ? -0.658 9.450 -12.376 1.00 72.50 95 LEU A C 1
ATOM 778 O O . LEU A 1 95 ? -0.293 8.525 -11.661 1.00 72.50 95 LEU A O 1
ATOM 782 N N . SER A 1 96 ? -1.953 9.691 -12.596 1.00 70.19 96 SER A N 1
ATOM 783 C CA . SER A 1 96 ? -3.037 8.958 -11.915 1.00 70.19 96 SER A CA 1
ATOM 784 C C . SER A 1 96 ? -3.060 7.451 -12.202 1.00 70.19 96 SER A C 1
ATOM 786 O O . SER A 1 96 ? -3.668 6.692 -11.452 1.00 70.19 96 SER A O 1
ATOM 788 N N . SER A 1 97 ? -2.413 7.014 -13.283 1.00 72.81 97 SER A N 1
ATOM 789 C CA . SER A 1 97 ? -2.334 5.615 -13.709 1.00 72.81 97 SER A CA 1
ATOM 790 C C . SER A 1 97 ? -1.046 4.904 -13.288 1.00 72.81 97 SER A C 1
ATOM 792 O O . SER A 1 97 ? -0.870 3.733 -13.626 1.00 72.81 97 SER A O 1
ATOM 794 N N . LEU A 1 98 ? -0.120 5.589 -12.610 1.00 78.75 98 LEU A N 1
ATOM 795 C CA . LEU A 1 98 ? 1.156 5.022 -12.182 1.00 78.75 98 LEU A CA 1
ATOM 796 C C . LEU A 1 98 ? 1.364 5.227 -10.679 1.00 78.75 98 LEU A C 1
ATOM 798 O O . LEU A 1 98 ? 0.874 6.202 -10.112 1.00 78.75 98 LEU A O 1
ATOM 802 N N . PRO A 1 99 ? 2.094 4.316 -10.014 1.00 80.88 99 PRO A N 1
ATOM 803 C CA . PRO A 1 99 ? 2.591 4.588 -8.676 1.00 80.88 99 PRO A CA 1
ATOM 804 C C . PRO A 1 99 ? 3.473 5.848 -8.679 1.00 80.88 99 PRO A C 1
ATOM 806 O O . PRO A 1 99 ? 4.115 6.132 -9.693 1.00 80.88 99 PRO A O 1
ATOM 809 N N . PRO A 1 100 ? 3.546 6.584 -7.559 1.00 83.94 100 PRO A N 1
ATOM 810 C CA . PRO A 1 100 ? 4.488 7.690 -7.423 1.00 83.94 100 PRO A CA 1
ATOM 811 C C . PRO A 1 100 ? 5.937 7.197 -7.547 1.00 83.94 100 PRO A C 1
ATOM 813 O O . PRO A 1 100 ? 6.222 6.041 -7.222 1.00 83.94 100 PRO A O 1
ATOM 816 N N . HIS A 1 101 ? 6.856 8.098 -7.924 1.00 85.50 101 HIS A N 1
ATOM 817 C CA . HIS A 1 101 ? 8.297 7.809 -7.983 1.00 85.50 101 HIS A CA 1
ATOM 818 C C . HIS A 1 101 ? 8.807 7.163 -6.691 1.00 85.50 101 HIS A C 1
ATOM 820 O O . HIS A 1 101 ? 9.597 6.228 -6.711 1.00 85.50 101 HIS A O 1
ATOM 826 N N . ARG A 1 102 ? 8.308 7.640 -5.550 1.00 88.12 102 ARG A N 1
ATOM 827 C CA . ARG A 1 102 ? 8.650 7.127 -4.229 1.00 88.12 102 ARG A CA 1
ATOM 828 C C . ARG A 1 102 ? 7.454 6.410 -3.617 1.00 88.12 102 ARG A C 1
ATOM 830 O O . ARG A 1 102 ? 6.512 7.052 -3.152 1.00 88.12 102 ARG A O 1
ATOM 837 N N . LEU A 1 103 ? 7.513 5.083 -3.574 1.00 90.06 103 LEU A N 1
ATOM 838 C CA . LEU A 1 103 ? 6.468 4.235 -3.013 1.00 90.06 103 LEU A CA 1
ATOM 839 C C . LEU A 1 103 ? 6.906 3.657 -1.661 1.00 90.06 103 LEU A C 1
ATOM 841 O O . LEU A 1 103 ? 7.878 2.911 -1.564 1.00 90.06 103 LEU A O 1
ATOM 845 N N . LEU A 1 104 ? 6.156 3.995 -0.613 1.00 92.31 104 LEU A N 1
ATOM 846 C CA . LEU A 1 104 ? 6.423 3.585 0.763 1.00 92.31 104 LEU A CA 1
ATOM 847 C C . LEU A 1 104 ? 5.428 2.515 1.206 1.00 92.31 104 LEU A C 1
ATOM 849 O O . LEU A 1 104 ? 4.225 2.769 1.235 1.00 92.31 104 LEU A O 1
ATOM 853 N N . LEU A 1 105 ? 5.927 1.338 1.577 1.00 94.00 105 LEU A N 1
ATOM 854 C CA . LEU A 1 105 ? 5.107 0.178 1.917 1.00 94.00 105 LEU A CA 1
ATOM 855 C C . LEU A 1 105 ? 5.524 -0.435 3.254 1.00 94.00 105 LEU A C 1
ATOM 857 O O . LEU A 1 105 ? 6.676 -0.341 3.672 1.00 94.00 105 LEU A O 1
ATOM 861 N N . LYS A 1 106 ? 4.572 -1.105 3.905 1.00 93.69 106 LYS A N 1
ATOM 862 C CA . LYS A 1 106 ? 4.783 -1.909 5.111 1.00 93.69 106 LYS A CA 1
ATOM 863 C C . LYS A 1 106 ? 4.005 -3.221 5.004 1.00 93.69 106 LYS A C 1
ATOM 865 O O . LYS A 1 106 ? 2.947 -3.238 4.365 1.00 93.69 106 LYS A O 1
ATOM 870 N N . PRO A 1 107 ? 4.492 -4.315 5.611 1.00 92.69 107 PRO A N 1
ATOM 871 C CA . PRO A 1 107 ? 3.695 -5.523 5.784 1.00 92.69 107 PRO A CA 1
ATOM 872 C C . PRO A 1 107 ? 2.332 -5.229 6.421 1.00 92.69 107 PRO A C 1
ATOM 874 O O . PRO A 1 107 ? 2.165 -4.246 7.137 1.00 92.69 107 PRO A O 1
ATOM 877 N N . ASN A 1 108 ? 1.348 -6.075 6.125 1.00 89.81 108 ASN A N 1
ATOM 878 C CA . ASN A 1 108 ? -0.052 -5.962 6.543 1.00 89.81 108 ASN A CA 1
ATOM 879 C C . ASN A 1 108 ? -0.839 -4.766 5.974 1.00 89.81 108 ASN A C 1
ATOM 881 O O . ASN A 1 108 ? -2.063 -4.737 6.120 1.00 89.81 108 ASN A O 1
ATOM 885 N N . ALA A 1 109 ? -0.197 -3.832 5.266 1.00 90.62 109 ALA A N 1
ATOM 886 C CA . ALA A 1 109 ? -0.900 -2.754 4.581 1.00 90.62 109 ALA A CA 1
ATOM 887 C C . ALA A 1 109 ? -1.686 -3.260 3.358 1.00 90.62 109 ALA A C 1
ATOM 889 O O . ALA A 1 109 ? -1.271 -4.192 2.658 1.00 90.62 109 ALA A O 1
ATOM 890 N N . LEU A 1 110 ? -2.831 -2.620 3.103 1.00 90.69 110 LEU A N 1
ATOM 891 C CA . LEU A 1 110 ? -3.643 -2.831 1.908 1.00 90.69 110 LEU A CA 1
ATOM 892 C C . LEU A 1 110 ? -3.091 -1.977 0.759 1.00 90.69 110 LEU A C 1
ATOM 894 O O . LEU A 1 110 ? -2.935 -0.768 0.910 1.00 90.69 110 LEU A O 1
ATOM 898 N N . ILE A 1 111 ? -2.854 -2.590 -0.395 1.00 91.75 111 ILE A N 1
ATOM 899 C CA . ILE A 1 111 ? -2.487 -1.913 -1.642 1.00 91.75 111 ILE A CA 1
ATOM 900 C C . ILE A 1 111 ? -3.500 -2.238 -2.737 1.00 91.75 111 ILE A C 1
ATOM 902 O O . ILE A 1 111 ? -4.202 -3.248 -2.677 1.00 91.75 111 ILE A O 1
ATOM 906 N N . VAL A 1 112 ? -3.567 -1.382 -3.753 1.00 90.69 112 VAL A N 1
ATOM 907 C CA . VAL A 1 112 ? -4.422 -1.575 -4.927 1.00 90.69 112 VAL A CA 1
ATOM 908 C C . VAL A 1 112 ? -3.557 -1.503 -6.175 1.00 90.69 112 VAL A C 1
ATOM 910 O O . VAL A 1 112 ? -2.730 -0.602 -6.307 1.00 90.69 112 VAL A O 1
ATOM 913 N N . LEU A 1 113 ? -3.731 -2.455 -7.088 1.00 90.25 113 LEU A N 1
ATOM 914 C CA . LEU A 1 113 ? -3.061 -2.407 -8.385 1.00 90.25 113 LEU A CA 1
ATOM 915 C C . LEU A 1 113 ? -3.654 -1.290 -9.246 1.00 90.25 113 LEU A C 1
ATOM 917 O O . LEU A 1 113 ? -4.868 -1.218 -9.397 1.00 90.25 113 LEU A O 1
ATOM 921 N N . LEU A 1 114 ? -2.795 -0.463 -9.845 1.00 87.00 114 LEU A N 1
ATOM 922 C CA . LEU A 1 114 ? -3.197 0.640 -10.734 1.00 87.00 114 LEU A CA 1
ATOM 923 C C . LEU A 1 114 ? -3.199 0.253 -12.222 1.00 87.00 114 LEU A C 1
ATOM 925 O O . LEU A 1 114 ? -3.701 0.990 -13.067 1.00 87.00 114 LEU A O 1
ATOM 929 N N . ARG A 1 115 ? -2.630 -0.909 -12.562 1.00 83.81 115 ARG A N 1
ATOM 930 C CA . ARG A 1 115 ? -2.536 -1.419 -13.933 1.00 83.81 115 ARG A CA 1
ATOM 931 C C . ARG A 1 115 ? -2.709 -2.929 -13.967 1.00 83.81 115 ARG A C 1
ATOM 933 O O . ARG A 1 115 ? -2.508 -3.603 -12.958 1.00 83.81 115 ARG A O 1
ATOM 940 N N . ASN A 1 116 ? -3.029 -3.449 -15.147 1.00 82.94 116 ASN A N 1
ATOM 941 C CA . ASN A 1 116 ? -3.034 -4.885 -15.382 1.00 82.94 116 ASN A CA 1
ATOM 942 C C . ASN A 1 116 ? -1.593 -5.396 -15.353 1.00 82.94 116 ASN A C 1
ATOM 944 O O . ASN A 1 116 ? -0.774 -4.987 -16.173 1.00 82.94 116 ASN A O 1
ATOM 948 N N . PHE A 1 117 ? -1.289 -6.231 -14.366 1.00 80.88 117 PHE A N 1
ATOM 949 C CA . PHE A 1 117 ? 0.013 -6.857 -14.186 1.00 80.88 117 PHE A CA 1
ATOM 950 C C . PHE A 1 117 ? 0.016 -8.254 -14.803 1.00 80.88 117 PHE A C 1
ATOM 952 O O . PHE A 1 117 ? 0.863 -8.551 -15.635 1.00 80.88 117 PHE A O 1
ATOM 959 N N . ASP A 1 118 ? -0.980 -9.067 -14.451 1.00 79.69 118 ASP A N 1
ATOM 960 C CA . ASP A 1 118 ? -1.167 -10.403 -15.006 1.00 79.69 118 ASP A CA 1
ATOM 961 C C . ASP A 1 118 ? -2.661 -10.774 -14.985 1.00 79.69 118 ASP A C 1
ATOM 963 O O . ASP A 1 118 ? -3.197 -11.140 -13.937 1.00 79.69 118 ASP A O 1
ATOM 967 N N . PRO A 1 119 ? -3.373 -10.663 -16.121 1.00 74.19 119 PRO A N 1
ATOM 968 C CA . PRO A 1 119 ? -4.783 -11.034 -16.205 1.00 74.19 119 PRO A CA 1
ATOM 969 C C . PRO A 1 119 ? -5.051 -12.522 -15.947 1.00 74.19 119 PRO A C 1
ATOM 971 O O . PRO A 1 119 ? -6.144 -12.857 -15.498 1.00 74.19 119 PRO A O 1
ATOM 974 N N . THR A 1 120 ? -4.078 -13.403 -16.211 1.00 78.12 120 THR A N 1
ATOM 975 C CA . THR A 1 120 ?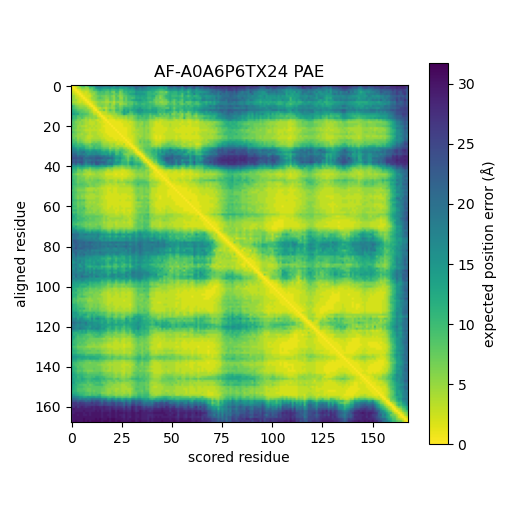 -4.215 -14.855 -15.991 1.00 78.12 120 THR A CA 1
ATOM 976 C C . THR A 1 120 ? -4.223 -15.191 -14.506 1.00 78.12 120 THR A C 1
ATOM 978 O O . THR A 1 120 ? -5.004 -16.024 -14.052 1.00 78.12 120 THR A O 1
ATOM 981 N N . GLU A 1 121 ? -3.442 -14.441 -13.730 1.00 76.12 121 GLU A N 1
ATOM 982 C CA . GLU A 1 121 ? -3.400 -14.527 -12.273 1.00 76.12 121 GLU A CA 1
ATOM 983 C C . GLU A 1 121 ? -4.398 -13.579 -11.584 1.00 76.12 121 GLU A C 1
ATOM 985 O O . GLU A 1 121 ? -4.464 -13.554 -10.352 1.00 76.12 121 GLU A O 1
ATOM 990 N N . ILE A 1 122 ? -5.217 -12.853 -12.363 1.00 81.25 122 ILE A N 1
ATOM 991 C CA . ILE A 1 122 ? -6.254 -11.909 -11.896 1.00 81.25 122 ILE A CA 1
ATOM 992 C C . ILE A 1 122 ? -5.633 -10.731 -11.129 1.00 81.25 122 ILE A C 1
ATOM 994 O O . ILE A 1 122 ? -6.195 -10.150 -10.205 1.00 81.25 122 ILE A O 1
ATOM 998 N N . LEU A 1 123 ? -4.434 -10.343 -11.546 1.00 85.44 123 LEU A N 1
ATOM 999 C CA . LEU A 1 123 ? -3.732 -9.159 -11.081 1.00 85.44 123 LEU A CA 1
ATOM 1000 C C . LEU A 1 123 ? -4.036 -8.008 -12.034 1.00 85.44 123 LEU A C 1
ATOM 1002 O O . LEU A 1 123 ? -3.190 -7.577 -12.820 1.00 85.44 123 LEU A O 1
ATOM 1006 N N . CYS A 1 124 ? -5.281 -7.541 -11.997 1.00 88.12 124 CYS A N 1
ATOM 1007 C CA . CYS A 1 124 ? -5.772 -6.443 -12.823 1.00 88.12 124 CYS A CA 1
ATOM 1008 C C . CYS A 1 124 ? -5.907 -5.132 -12.034 1.00 88.12 124 CYS A C 1
ATOM 1010 O O . CYS A 1 124 ? -5.833 -5.116 -10.800 1.00 88.12 124 CYS A O 1
ATOM 1012 N N . ASN A 1 125 ? -6.112 -4.022 -12.746 1.00 87.44 125 ASN A N 1
ATOM 1013 C CA . ASN A 1 125 ? -6.394 -2.729 -12.122 1.00 87.44 125 ASN A CA 1
ATOM 1014 C C . ASN A 1 125 ? -7.582 -2.835 -11.142 1.00 87.44 125 ASN A C 1
ATOM 1016 O O . ASN A 1 125 ? -8.613 -3.423 -11.464 1.00 87.44 125 ASN A O 1
ATOM 1020 N N . GLY A 1 126 ? -7.432 -2.273 -9.943 1.00 87.56 126 GLY A N 1
ATOM 1021 C CA . GLY A 1 126 ? -8.423 -2.327 -8.868 1.00 87.56 126 GLY A CA 1
ATOM 1022 C C . GLY A 1 126 ? -8.305 -3.542 -7.942 1.00 87.56 126 GLY A C 1
ATOM 1023 O O . GLY A 1 126 ? -8.961 -3.562 -6.896 1.00 87.56 126 GLY A O 1
ATOM 1024 N N . THR A 1 127 ? -7.453 -4.525 -8.259 1.00 90.25 127 THR A N 1
ATOM 1025 C CA . THR A 1 127 ? -7.221 -5.679 -7.375 1.00 90.25 127 THR A CA 1
ATOM 1026 C C . THR A 1 127 ? -6.631 -5.208 -6.053 1.00 90.25 127 THR A C 1
ATOM 1028 O O . THR A 1 127 ? -5.581 -4.562 -6.029 1.00 90.25 127 THR A O 1
ATOM 1031 N N . ARG A 1 128 ? -7.307 -5.535 -4.947 1.00 91.56 128 ARG A N 1
ATOM 1032 C CA . ARG A 1 128 ? -6.876 -5.177 -3.592 1.00 91.56 128 ARG A CA 1
ATOM 1033 C C . ARG A 1 128 ? -6.060 -6.309 -2.991 1.00 91.56 128 ARG A C 1
ATOM 1035 O O . ARG A 1 128 ? -6.521 -7.451 -2.951 1.00 91.56 128 ARG A O 1
ATOM 1042 N N . LEU A 1 129 ? -4.879 -5.984 -2.486 1.00 92.81 129 LEU A N 1
ATOM 1043 C CA . LEU A 1 129 ? -3.925 -6.940 -1.943 1.00 92.81 129 LEU A CA 1
ATOM 1044 C C . LEU A 1 129 ? -3.504 -6.529 -0.534 1.00 92.81 129 LEU A C 1
ATOM 1046 O O . LEU A 1 129 ? -3.379 -5.344 -0.248 1.00 92.81 129 LEU A O 1
ATOM 1050 N N . ILE A 1 130 ? -3.243 -7.501 0.335 1.00 92.50 130 ILE A N 1
ATOM 1051 C CA . ILE A 1 130 ? -2.599 -7.274 1.634 1.00 92.50 130 ILE A CA 1
ATOM 1052 C C . ILE A 1 130 ? -1.158 -7.746 1.538 1.00 92.50 130 ILE A C 1
ATOM 1054 O O . ILE A 1 130 ? -0.911 -8.906 1.206 1.00 92.50 130 ILE A O 1
ATOM 1058 N N . ILE A 1 131 ? -0.219 -6.865 1.864 1.00 94.25 131 ILE A N 1
ATOM 1059 C CA . ILE A 1 131 ? 1.206 -7.187 1.849 1.00 94.25 131 ILE A CA 1
ATOM 1060 C C . ILE A 1 131 ? 1.505 -8.215 2.940 1.00 94.25 131 ILE A C 1
ATOM 1062 O O . ILE A 1 131 ? 1.147 -8.028 4.102 1.00 94.25 131 ILE A O 1
ATOM 1066 N N . LYS A 1 132 ? 2.197 -9.293 2.573 1.00 94.56 132 LYS A N 1
ATOM 1067 C CA . LYS A 1 132 ? 2.724 -10.286 3.514 1.00 94.56 132 LYS A CA 1
ATOM 1068 C C . LYS A 1 132 ? 4.187 -10.034 3.844 1.00 94.56 132 LYS A C 1
ATOM 1070 O O . LYS A 1 132 ? 4.557 -10.066 5.012 1.00 94.56 132 LYS A O 1
ATOM 1075 N N . SER A 1 133 ? 5.009 -9.788 2.831 1.00 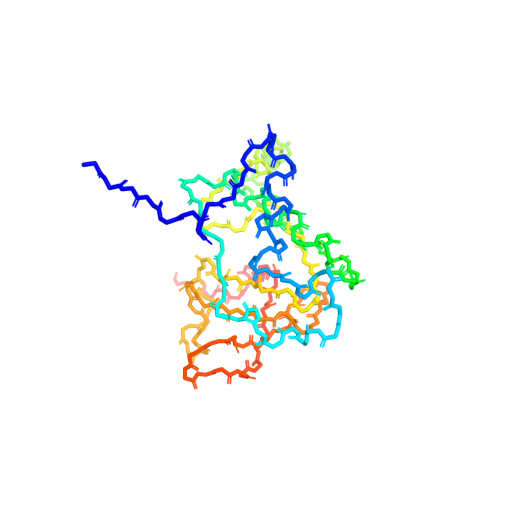95.25 133 SER A N 1
ATOM 1076 C CA . SER A 1 133 ? 6.426 -9.481 3.013 1.00 95.25 133 SER A CA 1
ATOM 1077 C C . SER A 1 133 ? 6.954 -8.620 1.873 1.00 95.25 133 SER A C 1
ATOM 1079 O O . SER A 1 133 ? 6.425 -8.622 0.758 1.00 95.25 133 SER A O 1
ATOM 1081 N N . LEU A 1 134 ? 8.002 -7.861 2.184 1.00 95.25 134 LEU A N 1
ATOM 1082 C CA . LEU A 1 134 ? 8.654 -6.931 1.274 1.00 95.25 134 LEU A CA 1
ATOM 1083 C C . LEU A 1 134 ? 10.114 -7.345 1.113 1.00 95.25 134 LEU A C 1
ATOM 1085 O O . LEU A 1 134 ? 10.792 -7.712 2.070 1.00 95.25 134 LEU A O 1
ATOM 1089 N N . SER A 1 135 ? 10.585 -7.348 -0.125 1.00 92.94 135 SER A N 1
ATOM 1090 C CA . SER A 1 135 ? 11.966 -7.643 -0.500 1.00 92.94 135 SER A CA 1
ATOM 1091 C C . SER A 1 135 ? 12.407 -6.672 -1.587 1.00 92.94 135 SER A C 1
ATOM 1093 O O . SER A 1 135 ? 11.567 -6.055 -2.241 1.00 92.94 135 SER A O 1
ATOM 1095 N N . LYS A 1 136 ? 13.722 -6.560 -1.814 1.00 87.50 136 LYS A N 1
ATOM 1096 C CA . LYS A 1 136 ? 14.327 -5.536 -2.686 1.00 87.50 136 LYS A CA 1
ATOM 1097 C C . LYS A 1 136 ? 13.595 -5.324 -4.021 1.00 87.50 136 LYS A C 1
ATOM 1099 O O . LYS A 1 136 ? 13.354 -4.186 -4.394 1.00 87.50 136 LYS A O 1
ATOM 1104 N N . ASN A 1 137 ? 13.210 -6.407 -4.702 1.00 86.56 137 ASN A N 1
ATOM 1105 C CA . ASN A 1 137 ? 12.568 -6.347 -6.023 1.00 86.56 137 ASN A CA 1
ATOM 1106 C C . ASN A 1 137 ? 11.220 -7.082 -6.092 1.00 86.56 137 ASN A C 1
ATOM 1108 O O . ASN A 1 137 ? 10.694 -7.301 -7.183 1.00 86.56 137 ASN A O 1
ATOM 1112 N N . VAL A 1 138 ? 10.701 -7.547 -4.953 1.00 91.19 138 VAL A N 1
ATOM 1113 C CA . VAL A 1 138 ? 9.517 -8.413 -4.909 1.00 91.19 138 VAL A CA 1
ATOM 1114 C C . VAL A 1 138 ? 8.626 -8.010 -3.745 1.00 91.19 138 VAL A C 1
ATOM 1116 O O . VAL A 1 138 ? 9.086 -7.902 -2.607 1.00 91.19 138 VAL A O 1
ATOM 1119 N N . ILE A 1 139 ? 7.341 -7.840 -4.038 1.00 94.12 139 ILE A N 1
ATOM 1120 C CA . ILE A 1 139 ? 6.277 -7.682 -3.051 1.00 94.12 139 ILE A CA 1
ATOM 1121 C C . ILE A 1 139 ? 5.495 -8.993 -3.024 1.00 94.12 139 ILE A C 1
ATOM 1123 O O . ILE A 1 139 ? 4.884 -9.373 -4.023 1.00 94.12 139 ILE A O 1
ATOM 1127 N N . CYS A 1 140 ? 5.515 -9.683 -1.886 1.00 94.88 140 CYS A N 1
ATOM 1128 C CA . CYS A 1 140 ? 4.642 -10.824 -1.643 1.00 94.88 140 CYS A CA 1
ATOM 1129 C C . CYS A 1 140 ? 3.363 -10.318 -0.985 1.00 94.88 140 CYS A C 1
ATOM 1131 O O . CYS A 1 140 ? 3.404 -9.658 0.060 1.00 94.88 140 CYS A O 1
ATOM 1133 N N . ALA A 1 141 ? 2.223 -10.619 -1.590 1.00 94.88 141 ALA A N 1
ATOM 1134 C CA . ALA A 1 141 ? 0.929 -10.180 -1.103 1.00 94.88 141 ALA A CA 1
ATOM 1135 C C . ALA A 1 141 ? -0.121 -11.280 -1.260 1.00 94.88 141 ALA A C 1
ATOM 1137 O O . ALA A 1 141 ? 0.095 -12.283 -1.932 1.00 94.88 141 ALA A O 1
ATOM 1138 N N . LYS A 1 142 ? -1.274 -11.088 -0.626 1.00 93.88 142 LYS A N 1
ATOM 1139 C CA . LYS A 1 142 ? -2.447 -11.949 -0.787 1.00 93.88 142 LYS A CA 1
ATOM 1140 C C . LYS A 1 142 ? -3.627 -11.146 -1.305 1.00 93.88 142 LYS A C 1
ATOM 1142 O O . LYS A 1 142 ? -3.812 -10.003 -0.886 1.00 93.88 142 LYS A O 1
ATOM 1147 N N . ILE A 1 143 ? -4.450 -11.747 -2.156 1.00 92.00 143 ILE A N 1
ATOM 1148 C CA . ILE A 1 143 ? -5.703 -11.131 -2.601 1.00 92.00 143 ILE A CA 1
ATOM 1149 C C . ILE A 1 143 ? -6.614 -10.923 -1.387 1.00 92.00 143 ILE A C 1
ATOM 1151 O O . ILE A 1 143 ? -6.844 -11.843 -0.601 1.00 92.00 143 ILE A O 1
ATOM 1155 N N . ALA A 1 144 ? -7.085 -9.691 -1.199 1.00 89.88 144 ALA A N 1
ATOM 1156 C CA . ALA A 1 144 ? -7.797 -9.291 0.011 1.00 89.88 144 ALA A CA 1
ATOM 1157 C C . ALA A 1 144 ? -9.300 -9.602 -0.032 1.00 89.88 144 ALA A C 1
ATOM 1159 O O . ALA A 1 144 ? -9.908 -9.753 1.023 1.00 89.88 144 ALA A O 1
ATOM 1160 N N . VAL A 1 145 ? -9.897 -9.642 -1.229 1.00 86.06 145 VAL A N 1
ATOM 1161 C CA . VAL A 1 145 ? -11.351 -9.739 -1.451 1.00 86.06 145 VAL A CA 1
ATOM 1162 C C . VAL A 1 145 ? -11.673 -10.478 -2.757 1.00 86.06 145 VAL A C 1
ATOM 1164 O O . VAL A 1 145 ? -10.816 -10.584 -3.632 1.00 86.06 145 VAL A O 1
ATOM 1167 N N . GLY A 1 146 ? -12.921 -10.931 -2.909 1.00 85.69 146 GLY A N 1
ATOM 1168 C CA . GLY A 1 146 ? -13.420 -11.604 -4.117 1.00 85.69 146 GLY A CA 1
ATOM 1169 C C . GLY A 1 146 ? -13.181 -13.115 -4.129 1.00 85.69 146 GLY A C 1
ATOM 1170 O O . GLY A 1 146 ? -12.728 -13.688 -3.138 1.00 85.69 146 GLY A O 1
ATOM 1171 N N . ASP A 1 147 ? -13.475 -13.750 -5.264 1.00 84.12 147 ASP A N 1
ATOM 1172 C CA . ASP A 1 147 ? -13.478 -15.217 -5.416 1.00 84.12 147 ASP A CA 1
ATOM 1173 C C . ASP A 1 147 ? -12.101 -15.862 -5.192 1.00 84.12 147 ASP A C 1
ATOM 1175 O O . ASP A 1 147 ? -12.002 -17.030 -4.828 1.00 84.12 147 ASP A O 1
ATOM 1179 N N . PHE A 1 148 ? -11.032 -15.080 -5.355 1.00 87.88 148 PHE A N 1
ATOM 1180 C CA . PHE A 1 148 ? -9.644 -15.516 -5.190 1.00 87.88 148 PHE A CA 1
ATOM 1181 C C . PHE A 1 148 ? -9.022 -15.023 -3.877 1.00 87.88 148 PHE A C 1
ATOM 1183 O O . PHE A 1 148 ? -7.799 -15.025 -3.730 1.00 87.88 148 PHE A O 1
ATOM 1190 N N . CYS A 1 149 ? -9.844 -14.578 -2.920 1.00 89.69 149 CYS A N 1
ATOM 1191 C CA . CYS A 1 149 ? -9.383 -14.115 -1.614 1.00 89.69 149 CYS A CA 1
ATOM 1192 C C . CYS A 1 149 ? -8.451 -15.140 -0.947 1.00 89.69 149 CYS A C 1
ATOM 1194 O O . CYS A 1 149 ? -8.722 -16.338 -0.912 1.00 89.69 149 CYS A O 1
ATOM 1196 N N . GLY A 1 150 ? -7.333 -14.654 -0.407 1.00 90.00 150 GLY A N 1
ATOM 1197 C CA . GLY A 1 150 ? -6.317 -15.474 0.247 1.00 90.00 150 GLY A CA 1
ATOM 1198 C C . GLY A 1 150 ? -5.253 -16.052 -0.688 1.00 90.00 150 GLY A C 1
ATOM 1199 O O . GLY A 1 150 ? -4.212 -16.465 -0.182 1.00 90.00 150 GLY A O 1
ATOM 1200 N N . LYS A 1 151 ? -5.448 -16.023 -2.016 1.00 92.81 151 LYS A N 1
ATOM 1201 C CA . LYS A 1 151 ? -4.419 -16.429 -2.983 1.00 92.81 151 LYS A CA 1
ATOM 1202 C C . LYS A 1 151 ? -3.177 -15.551 -2.837 1.00 92.81 151 LYS A C 1
ATOM 1204 O O . LYS A 1 151 ? -3.284 -14.323 -2.857 1.00 92.81 151 LYS A O 1
ATOM 1209 N N . GLU A 1 152 ? -2.017 -16.184 -2.686 1.00 94.12 152 GLU A N 1
ATOM 1210 C CA . GLU A 1 152 ? -0.726 -15.499 -2.631 1.00 94.12 152 GLU A CA 1
ATOM 1211 C C . GLU A 1 152 ? -0.216 -15.175 -4.032 1.00 94.12 152 GLU A C 1
ATOM 1213 O O . GLU A 1 152 ? -0.365 -15.964 -4.965 1.00 94.12 152 GLU A O 1
ATOM 1218 N N . VAL A 1 153 ? 0.370 -13.991 -4.166 1.00 92.94 153 VAL A N 1
ATOM 1219 C CA . VAL A 1 153 ? 0.833 -13.424 -5.428 1.00 92.94 153 VAL A CA 1
ATOM 1220 C C . VAL A 1 153 ? 2.147 -12.679 -5.214 1.00 92.94 153 VAL A C 1
ATOM 1222 O O . VAL A 1 153 ? 2.392 -12.105 -4.147 1.00 92.94 153 VAL A O 1
ATOM 1225 N N . PHE A 1 154 ? 2.986 -12.668 -6.247 1.00 92.19 154 PHE A N 1
ATOM 1226 C CA . PHE A 1 154 ? 4.289 -12.011 -6.233 1.00 92.19 154 PHE A CA 1
ATOM 1227 C C . PHE A 1 154 ? 4.328 -10.922 -7.299 1.00 92.19 154 PHE A C 1
ATOM 1229 O O . PHE A 1 154 ? 4.116 -11.190 -8.479 1.00 92.19 154 PHE A O 1
ATOM 1236 N N . ILE A 1 155 ? 4.617 -9.692 -6.883 1.00 89.94 155 ILE A N 1
ATOM 1237 C CA . ILE A 1 155 ? 4.755 -8.548 -7.786 1.00 89.94 155 ILE A CA 1
ATOM 1238 C C . ILE A 1 155 ? 6.234 -8.201 -7.884 1.00 89.94 155 ILE A C 1
ATOM 1240 O O . ILE A 1 155 ? 6.855 -7.834 -6.885 1.00 89.94 155 ILE A O 1
ATOM 1244 N N . VAL A 1 156 ? 6.787 -8.302 -9.090 1.00 86.44 156 VAL A N 1
ATOM 1245 C CA . VAL A 1 156 ? 8.160 -7.879 -9.390 1.00 86.44 156 VAL A CA 1
ATOM 1246 C C . VAL A 1 156 ? 8.166 -6.373 -9.650 1.00 86.44 156 VAL A C 1
ATOM 1248 O O . VAL A 1 156 ? 7.417 -5.888 -10.498 1.00 86.44 156 VAL A O 1
ATOM 1251 N N . THR A 1 157 ? 8.986 -5.629 -8.907 1.00 76.69 157 THR A N 1
ATOM 1252 C CA . THR A 1 157 ? 9.014 -4.154 -8.943 1.00 76.69 157 THR A CA 1
ATOM 1253 C C . THR A 1 157 ? 10.041 -3.582 -9.921 1.00 76.69 157 THR A C 1
ATOM 1255 O O . THR A 1 157 ? 9.938 -2.421 -10.304 1.00 76.69 157 THR A O 1
ATOM 1258 N N . THR A 1 158 ? 11.007 -4.384 -10.372 1.00 69.69 158 THR A N 1
ATOM 1259 C CA . THR A 1 158 ? 11.957 -4.001 -11.427 1.00 69.69 158 THR A CA 1
ATOM 1260 C C . THR A 1 158 ? 11.365 -4.216 -12.820 1.00 69.69 158 THR A C 1
ATOM 1262 O O . THR A 1 158 ? 10.729 -5.253 -13.039 1.00 69.69 158 THR A O 1
ATOM 1265 N N . PRO A 1 159 ? 11.609 -3.315 -13.792 1.00 57.06 159 PRO A N 1
ATOM 1266 C CA . PRO A 1 159 ? 11.236 -3.578 -15.175 1.00 57.06 159 PRO A CA 1
ATOM 1267 C C . PRO A 1 159 ? 11.967 -4.835 -15.683 1.00 57.06 159 PRO A C 1
ATOM 1269 O O . PRO A 1 159 ? 13.152 -5.020 -15.381 1.00 57.06 159 PRO A O 1
ATOM 1272 N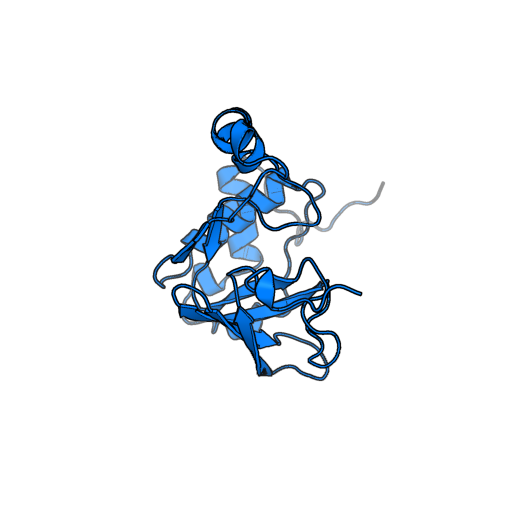 N . PRO A 1 160 ? 11.300 -5.724 -16.443 1.00 48.44 160 PRO A N 1
ATOM 1273 C CA . PRO A 1 160 ? 12.002 -6.789 -17.144 1.00 48.44 160 PRO A CA 1
ATOM 1274 C C . PRO A 1 160 ? 13.025 -6.147 -18.088 1.00 48.44 160 PRO A C 1
ATOM 1276 O O . PRO A 1 160 ? 12.705 -5.201 -18.805 1.00 48.44 160 PRO A O 1
ATOM 1279 N N . SER A 1 161 ? 14.267 -6.638 -18.066 1.00 45.44 161 SER A N 1
ATOM 1280 C CA . SER A 1 161 ? 15.329 -6.153 -18.955 1.00 45.44 161 SER A CA 1
ATOM 1281 C C . SER A 1 161 ? 14.826 -6.089 -20.411 1.00 45.44 161 SER A C 1
ATOM 1283 O O . SER A 1 161 ? 14.182 -7.047 -20.854 1.00 45.44 161 SER A O 1
ATOM 1285 N N . PRO A 1 162 ? 15.154 -5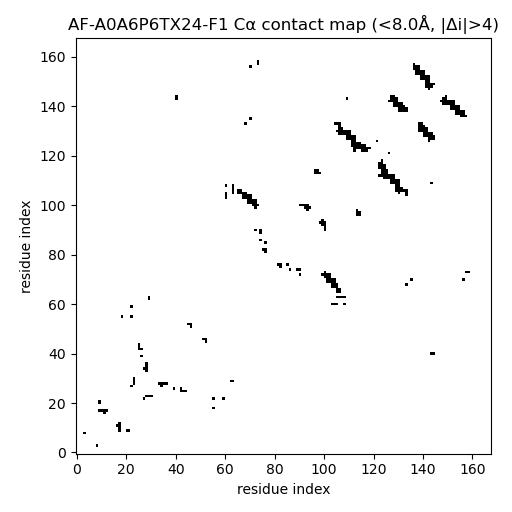.038 -21.193 1.00 48.38 162 PRO A N 1
ATOM 1286 C CA . PRO A 1 162 ? 14.692 -4.881 -22.578 1.00 48.38 162 PRO A CA 1
ATOM 1287 C C . PRO A 1 162 ? 15.030 -6.062 -23.504 1.00 48.38 162 PRO A C 1
ATOM 1289 O O . PRO A 1 162 ? 14.475 -6.182 -24.591 1.00 48.38 162 PRO A O 1
ATOM 1292 N N . ARG A 1 163 ? 15.925 -6.964 -23.079 1.00 41.78 163 ARG A N 1
ATOM 1293 C CA . ARG A 1 163 ? 16.274 -8.200 -23.794 1.00 41.78 163 ARG A CA 1
ATOM 1294 C C . ARG A 1 163 ? 15.167 -9.263 -23.798 1.00 41.78 163 ARG A C 1
ATOM 1296 O O . ARG A 1 163 ? 15.319 -10.255 -24.500 1.00 41.78 163 ARG A O 1
ATOM 1303 N N . ALA A 1 164 ? 14.092 -9.085 -23.029 1.00 42.47 164 ALA A N 1
ATOM 1304 C CA . ALA A 1 164 ? 13.003 -10.058 -22.922 1.00 42.47 164 ALA A CA 1
ATOM 1305 C C . ALA A 1 164 ? 11.907 -9.906 -23.995 1.00 42.47 164 ALA A C 1
ATOM 1307 O O . ALA A 1 164 ? 11.063 -10.79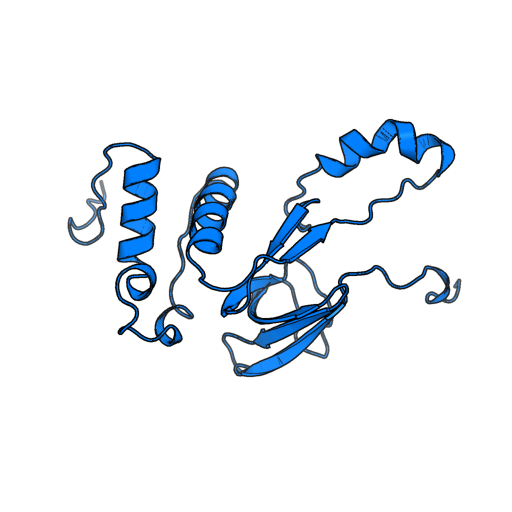1 -24.114 1.00 42.47 164 ALA A O 1
ATOM 1308 N N . TYR A 1 165 ? 11.917 -8.828 -24.787 1.00 43.34 165 TYR A N 1
ATOM 1309 C CA . TYR A 1 165 ? 10.990 -8.675 -25.907 1.00 43.34 165 TYR A CA 1
ATOM 1310 C C . TYR A 1 165 ? 11.684 -9.080 -27.213 1.00 43.34 165 TYR A C 1
ATOM 1312 O O . TYR A 1 165 ? 12.618 -8.391 -27.638 1.00 43.34 165 TYR A O 1
ATOM 1320 N N . PRO A 1 166 ? 11.271 -10.183 -27.869 1.00 37.53 166 PRO A N 1
ATOM 1321 C CA . PRO A 1 166 ? 11.710 -10.448 -29.228 1.00 37.53 166 PRO A CA 1
ATOM 1322 C C . PRO A 1 166 ? 11.239 -9.287 -30.106 1.00 37.53 166 PRO A C 1
ATOM 1324 O O . PRO A 1 166 ? 10.066 -8.918 -30.088 1.00 37.53 166 PRO A O 1
ATOM 1327 N N . ARG A 1 167 ? 12.178 -8.677 -30.836 1.00 40.84 167 ARG A N 1
ATOM 1328 C CA . ARG A 1 167 ? 11.851 -7.680 -31.857 1.00 40.84 167 ARG A CA 1
ATOM 1329 C C . ARG A 1 167 ? 10.992 -8.380 -32.912 1.00 40.84 167 ARG A C 1
ATOM 1331 O O . ARG A 1 167 ? 11.471 -9.326 -33.534 1.00 40.84 167 ARG A O 1
ATOM 1338 N N . SER A 1 168 ? 9.737 -7.953 -33.030 1.00 54.75 168 SER A N 1
ATOM 1339 C CA . SER A 1 168 ? 8.839 -8.287 -34.141 1.00 54.75 168 SER A CA 1
ATOM 1340 C C . SER A 1 168 ? 9.320 -7.649 -35.434 1.00 54.75 168 SER A C 1
ATOM 1342 O O . SER A 1 168 ? 9.720 -6.463 -35.345 1.00 54.75 168 SER A O 1
#

Foldseek 3Di:
DDDDDPVPDQDCDDDVVSLVSVCCVQPVCLVPVVPDLLVNLPTDDDDPDVVVVCVSVVVVQVSDPFDKDKDADDDADPDNVCCVVCVVVVQPDDDQLDDHRIDIDGAQDKDFHSACPDVVLPNGGGFIWGFHDDDPFKTWTAGSDDPRGRDIDIDGRDDDPPVPDDDD